Protein AF-A0A6V7L685-F1 (afdb_monomer_lite)

Foldseek 3Di:
DDPDDDDDDDDDDPCVCVQQVVQCVVDPDNQPRPQWDDDPFWIWGWDADPNDIDTDIDTDD

Radius of gyration: 11.44 Å; chains: 1; bounding box: 29×19×33 Å

pLDDT: mean 94.51, std 4.51, range [68.06, 97.94]

InterPro domains:
  IPR011012 Longin-like domain superfamily [SSF64356] (2-60)

Structure (mmCIF, N/CA/C/O backbone):
data_AF-A0A6V7L685-F1
#
_entry.id   AF-A0A6V7L685-F1
#
loop_
_atom_site.group_PDB
_atom_site.id
_atom_site.type_symbol
_atom_site.label_atom_id
_atom_site.label_alt_id
_atom_site.label_comp_id
_atom_site.label_asym_id
_atom_site.label_entity_id
_atom_site.label_seq_id
_atom_site.pdbx_PDB_ins_code
_atom_site.Cartn_x
_atom_site.Cartn_y
_atom_site.Cartn_z
_atom_site.occupancy
_atom_site.B_iso_or_equiv
_atom_site.auth_seq_id
_atom_site.auth_comp_id
_atom_site.auth_asym_id
_atom_site.auth_atom_id
_atom_site.pdbx_PDB_model_num
ATOM 1 N N . ASP A 1 1 ? -4.613 -9.664 4.534 1.00 87.88 1 ASP A N 1
ATOM 2 C CA . ASP A 1 1 ? -4.593 -10.511 3.328 1.00 87.88 1 ASP A CA 1
ATOM 3 C C . ASP A 1 1 ? -5.048 -9.684 2.128 1.00 87.88 1 ASP A C 1
ATOM 5 O O . ASP A 1 1 ? -5.737 -8.687 2.338 1.00 87.88 1 ASP A O 1
ATOM 9 N N . VAL A 1 2 ? -4.642 -10.050 0.912 1.00 94.25 2 VAL A N 1
ATOM 10 C CA . VAL A 1 2 ? -4.985 -9.350 -0.338 1.00 94.25 2 VAL A CA 1
ATOM 11 C C . VAL A 1 2 ? -6.040 -10.163 -1.0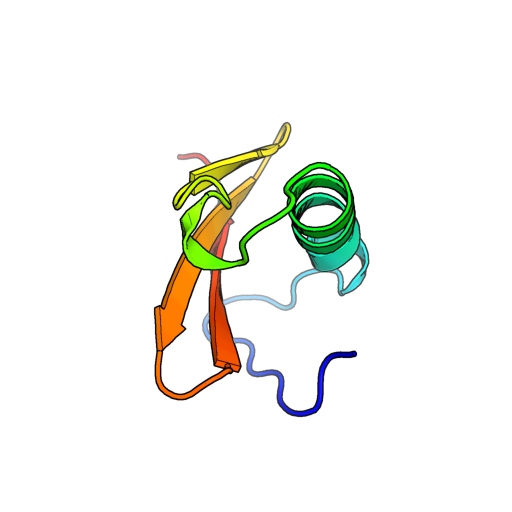83 1.00 94.25 2 VAL A C 1
ATOM 13 O O . VAL A 1 2 ? -5.731 -11.181 -1.695 1.00 94.25 2 VAL A O 1
ATOM 16 N N . PHE A 1 3 ? -7.293 -9.708 -1.052 1.00 93.69 3 PHE A N 1
ATOM 17 C CA . PHE A 1 3 ? -8.396 -10.404 -1.728 1.00 93.69 3 PHE A CA 1
ATOM 18 C C . PHE A 1 3 ? -8.535 -10.026 -3.212 1.00 93.69 3 PHE A C 1
ATOM 20 O O . PHE A 1 3 ? -9.142 -10.765 -3.982 1.00 93.69 3 PHE A O 1
ATOM 27 N N . MET A 1 4 ? -7.998 -8.871 -3.619 1.00 95.50 4 MET A N 1
ATOM 28 C CA . MET A 1 4 ? -8.051 -8.374 -4.993 1.00 95.50 4 MET A CA 1
ATOM 29 C C . MET A 1 4 ? -6.750 -7.655 -5.346 1.00 95.50 4 MET A C 1
ATOM 31 O O . MET A 1 4 ? -6.257 -6.833 -4.578 1.00 95.50 4 MET A O 1
ATOM 35 N N . GLU A 1 5 ? -6.217 -7.950 -6.529 1.00 95.50 5 GLU A N 1
ATOM 36 C CA . GLU A 1 5 ? -4.972 -7.387 -7.046 1.00 95.50 5 GLU A CA 1
ATOM 37 C C . GLU A 1 5 ? -5.142 -7.078 -8.536 1.00 95.50 5 GLU A C 1
ATOM 39 O O . GLU A 1 5 ? -5.735 -7.863 -9.280 1.00 95.50 5 GLU A O 1
ATOM 44 N N . LYS A 1 6 ? -4.632 -5.926 -8.981 1.00 94.81 6 LYS A N 1
ATOM 45 C CA . LYS A 1 6 ? -4.637 -5.537 -10.393 1.00 94.81 6 LYS A CA 1
ATOM 46 C C . LYS A 1 6 ? -3.367 -4.770 -10.746 1.00 94.81 6 LYS A C 1
ATOM 48 O O . LYS A 1 6 ? -3.064 -3.754 -10.128 1.00 94.81 6 LYS A O 1
ATOM 53 N N . HIS A 1 7 ? -2.686 -5.220 -11.797 1.00 94.12 7 HIS A N 1
ATOM 54 C CA . HIS A 1 7 ? -1.517 -4.551 -12.370 1.00 94.12 7 HIS A CA 1
ATOM 55 C C . HIS A 1 7 ? -1.951 -3.678 -13.548 1.00 94.12 7 HIS A C 1
ATOM 57 O O . HIS A 1 7 ? -2.635 -4.156 -14.451 1.00 94.12 7 HIS A O 1
ATOM 63 N N . TRP A 1 8 ? -1.579 -2.396 -13.533 1.00 91.94 8 TRP A N 1
ATOM 64 C CA . TRP A 1 8 ? -1.996 -1.429 -14.561 1.00 91.94 8 TRP A CA 1
ATOM 65 C C . TRP A 1 8 ? -0.916 -1.115 -15.601 1.00 91.94 8 TRP A C 1
ATOM 67 O O . TRP A 1 8 ? -1.257 -0.787 -16.733 1.00 91.94 8 TRP A O 1
ATOM 77 N N . LYS A 1 9 ? 0.370 -1.199 -15.233 1.00 89.38 9 LYS A N 1
ATOM 78 C CA . LYS A 1 9 ? 1.505 -0.909 -16.126 1.00 89.38 9 LYS A CA 1
ATOM 79 C C . LYS A 1 9 ? 2.382 -2.146 -16.304 1.00 89.38 9 LYS A C 1
ATOM 81 O O . LYS A 1 9 ? 2.259 -2.858 -17.291 1.00 89.38 9 LYS A O 1
ATOM 86 N N . SER A 1 10 ? 3.238 -2.414 -15.327 1.00 88.69 10 SER A N 1
ATOM 87 C CA . SER A 1 10 ? 4.054 -3.621 -15.231 1.00 88.69 10 SER A CA 1
ATOM 88 C C . SER A 1 10 ? 3.638 -4.418 -14.004 1.00 88.69 10 SER A C 1
ATOM 90 O O . SER A 1 10 ? 3.113 -3.851 -13.044 1.00 88.69 10 SER A O 1
ATOM 92 N N . ALA A 1 11 ? 3.888 -5.726 -14.032 1.00 89.94 11 ALA A N 1
ATOM 93 C CA . ALA A 1 11 ? 3.737 -6.544 -12.842 1.00 89.94 11 ALA A CA 1
ATOM 94 C C . ALA A 1 11 ? 4.687 -6.043 -11.744 1.00 89.94 11 ALA A C 1
ATOM 96 O O . ALA A 1 11 ? 5.867 -5.800 -12.005 1.00 89.94 11 ALA A O 1
ATOM 97 N N . VAL A 1 12 ? 4.165 -5.895 -10.530 1.00 90.81 12 VAL A N 1
ATOM 98 C CA . VAL A 1 12 ? 4.955 -5.610 -9.328 1.00 90.81 12 VAL A CA 1
ATOM 99 C C . VAL A 1 12 ? 4.961 -6.820 -8.403 1.00 90.81 12 VAL A C 1
ATOM 101 O O . VAL A 1 12 ? 4.016 -7.609 -8.381 1.00 90.81 12 VAL A O 1
ATOM 104 N N . ALA A 1 13 ? 6.037 -6.983 -7.638 1.00 92.44 13 ALA A N 1
ATOM 105 C CA . ALA A 1 13 ? 6.137 -8.084 -6.693 1.00 92.44 13 ALA A CA 1
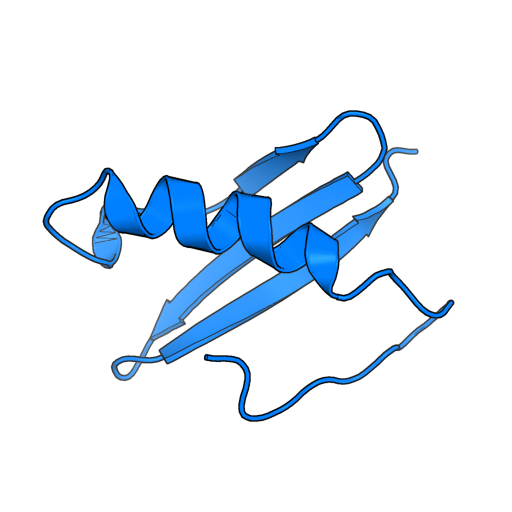ATOM 106 C C . ALA A 1 13 ? 5.112 -7.909 -5.564 1.00 92.44 13 ALA A C 1
ATOM 108 O O . ALA A 1 13 ? 5.059 -6.859 -4.922 1.00 92.44 13 ALA A O 1
ATOM 109 N N . ARG A 1 14 ? 4.341 -8.964 -5.275 1.00 91.88 14 ARG A N 1
ATOM 110 C CA . ARG A 1 14 ? 3.378 -8.979 -4.162 1.00 91.88 14 ARG A CA 1
ATOM 111 C C . ARG A 1 14 ? 4.035 -8.690 -2.807 1.00 91.88 14 ARG A C 1
ATOM 113 O O . ARG A 1 14 ? 3.390 -8.111 -1.942 1.00 91.88 14 ARG A O 1
ATOM 120 N N . SER A 1 15 ? 5.317 -9.024 -2.646 1.00 94.56 15 SER A N 1
ATOM 121 C CA . SER A 1 15 ? 6.096 -8.716 -1.440 1.00 94.56 15 SER A CA 1
ATOM 122 C C . SER A 1 15 ? 6.206 -7.218 -1.139 1.00 94.56 15 SER A C 1
ATOM 124 O O . SER A 1 15 ? 6.500 -6.844 -0.011 1.00 94.56 15 SER A O 1
ATOM 126 N N . LEU A 1 16 ? 5.913 -6.321 -2.090 1.00 94.06 16 LEU A N 1
ATOM 127 C CA . LEU A 1 16 ? 5.806 -4.894 -1.773 1.00 94.06 16 LEU A CA 1
ATOM 128 C C . LEU A 1 16 ? 4.707 -4.616 -0.737 1.00 94.06 16 LEU A C 1
ATOM 130 O O . LEU A 1 16 ? 4.860 -3.708 0.077 1.00 94.06 16 LEU A O 1
ATOM 134 N N . CYS A 1 17 ? 3.631 -5.408 -0.713 1.00 95.06 17 CYS A N 1
ATOM 135 C CA . CYS A 1 17 ? 2.582 -5.275 0.296 1.00 95.06 17 CYS A CA 1
ATOM 136 C C . CYS A 1 17 ? 3.080 -5.566 1.720 1.00 95.06 17 CYS A C 1
ATOM 138 O O . CYS A 1 17 ? 2.448 -5.103 2.668 1.00 95.06 17 CYS A O 1
ATOM 140 N N . ASP A 1 18 ? 4.207 -6.263 1.892 1.00 96.19 18 ASP A N 1
ATOM 141 C CA . ASP A 1 18 ? 4.770 -6.550 3.216 1.00 96.19 18 ASP A CA 1
ATOM 142 C C . ASP A 1 18 ? 5.148 -5.250 3.941 1.00 96.19 18 ASP A C 1
ATOM 144 O O . ASP A 1 18 ? 4.828 -5.092 5.117 1.00 96.19 18 ASP A O 1
ATOM 148 N N . TYR A 1 19 ? 5.684 -4.256 3.217 1.00 96.56 19 TYR A N 1
ATOM 149 C CA . TYR A 1 19 ? 5.955 -2.921 3.768 1.00 96.56 19 TYR A CA 1
ATOM 150 C C . TYR A 1 19 ? 4.692 -2.251 4.314 1.00 96.56 19 TYR A C 1
ATOM 152 O O . TYR A 1 19 ? 4.741 -1.579 5.344 1.00 96.56 19 TYR A O 1
ATOM 160 N N . PHE A 1 20 ? 3.557 -2.429 3.633 1.00 97.12 20 PHE A N 1
ATOM 161 C CA . PHE A 1 20 ? 2.278 -1.895 4.087 1.00 97.12 20 PHE A CA 1
ATOM 162 C C . PHE A 1 20 ? 1.769 -2.641 5.325 1.00 97.12 20 PHE A C 1
ATOM 164 O O . PHE A 1 20 ? 1.424 -2.007 6.324 1.00 97.12 20 PHE A O 1
ATOM 171 N N . PHE A 1 21 ? 1.771 -3.976 5.299 1.00 96.69 21 PHE A N 1
ATOM 172 C CA . PHE A 1 21 ? 1.308 -4.778 6.433 1.00 96.69 21 PHE A CA 1
ATOM 173 C C . PHE A 1 21 ? 2.157 -4.563 7.687 1.00 96.69 21 PHE A C 1
ATOM 175 O O . PHE A 1 21 ? 1.610 -4.520 8.789 1.00 96.69 21 PHE A O 1
ATOM 182 N N . ASP A 1 22 ? 3.466 -4.378 7.541 1.00 96.56 22 ASP A N 1
ATOM 183 C CA . ASP A 1 22 ? 4.345 -4.087 8.669 1.00 96.56 22 ASP A CA 1
ATOM 184 C C . ASP A 1 22 ? 4.053 -2.720 9.293 1.00 96.56 22 ASP A C 1
ATOM 186 O O . ASP A 1 22 ? 4.065 -2.608 10.517 1.00 96.56 22 ASP A O 1
ATOM 190 N N . GLN A 1 23 ? 3.721 -1.693 8.503 1.00 96.12 23 GLN A N 1
ATOM 191 C CA . GLN A 1 23 ? 3.280 -0.403 9.053 1.00 96.12 23 GLN A CA 1
ATOM 192 C C . GLN A 1 23 ? 1.922 -0.520 9.747 1.00 96.12 23 GLN A C 1
ATOM 194 O O . GLN A 1 23 ? 1.771 -0.054 10.875 1.00 96.12 23 GLN A O 1
ATOM 199 N N . GLN A 1 24 ? 0.965 -1.211 9.127 1.00 95.50 24 GLN A N 1
ATOM 200 C CA . GLN A 1 24 ? -0.358 -1.436 9.709 1.00 95.50 24 GLN A CA 1
ATOM 201 C C . GLN A 1 24 ? -0.283 -2.172 11.062 1.00 95.50 24 GLN A C 1
ATOM 203 O O . GLN A 1 24 ? -1.059 -1.886 11.967 1.00 95.50 24 GLN A O 1
ATOM 208 N N . ARG A 1 25 ? 0.664 -3.104 11.237 1.00 96.12 25 ARG A N 1
ATOM 209 C CA . ARG A 1 25 ? 0.874 -3.827 12.510 1.00 96.12 25 ARG A CA 1
ATOM 210 C C . ARG A 1 25 ? 1.453 -2.961 13.631 1.00 96.12 25 ARG A C 1
ATOM 212 O O . ARG A 1 25 ? 1.397 -3.366 14.789 1.00 96.12 25 ARG A O 1
ATOM 219 N N . ARG A 1 26 ? 2.059 -1.816 13.304 1.00 96.81 26 ARG A N 1
ATOM 220 C CA . ARG A 1 26 ? 2.699 -0.913 14.279 1.00 96.81 26 ARG A CA 1
ATOM 221 C C . ARG A 1 26 ? 1.740 0.126 14.844 1.00 96.81 26 ARG A C 1
ATOM 223 O O . ARG A 1 26 ? 2.076 0.769 15.834 1.00 96.81 26 ARG A O 1
ATOM 230 N N . VAL A 1 27 ? 0.577 0.290 14.223 1.00 96.62 27 VAL A N 1
ATOM 231 C CA . VAL A 1 27 ? -0.453 1.235 14.644 1.00 96.62 27 VAL A CA 1
ATOM 232 C C . VAL A 1 27 ? -1.583 0.520 15.379 1.00 96.62 27 VAL A C 1
ATOM 234 O O . VAL A 1 27 ? -1.848 -0.657 15.144 1.00 96.62 27 VAL A O 1
ATOM 237 N N . LEU A 1 28 ? -2.241 1.231 16.295 1.00 96.31 28 LEU A N 1
ATOM 238 C CA . LEU A 1 28 ? -3.375 0.695 17.055 1.00 96.31 28 LEU A CA 1
ATOM 239 C C . LEU A 1 28 ? -4.697 0.893 16.308 1.00 96.31 28 LEU A C 1
ATOM 241 O O . LEU A 1 28 ? -5.565 0.022 16.362 1.00 96.31 28 LEU A O 1
ATOM 245 N N . SER A 1 29 ? -4.839 2.017 15.598 1.00 96.62 29 SER A N 1
ATOM 246 C CA . SER A 1 29 ? -5.970 2.290 14.717 1.00 96.62 29 SER A CA 1
ATOM 247 C C . SER A 1 29 ? -5.545 2.195 13.249 1.00 96.62 29 SER A C 1
ATOM 249 O O . SER A 1 29 ? -4.494 2.725 12.886 1.00 96.62 29 SER A O 1
ATOM 251 N N . PRO A 1 30 ? -6.362 1.597 12.361 1.00 95.75 30 PRO A N 1
ATOM 252 C CA . PRO A 1 30 ? -6.119 1.630 10.919 1.00 95.75 30 PRO A CA 1
ATOM 253 C C . PRO A 1 30 ? -5.962 3.051 10.360 1.00 95.75 30 PRO A C 1
ATOM 255 O O . PRO A 1 30 ? -5.194 3.254 9.422 1.00 95.75 30 PRO A O 1
ATOM 258 N N . GLU A 1 31 ? -6.657 4.023 10.956 1.00 96.31 31 GLU A N 1
ATOM 259 C CA . GLU A 1 31 ? -6.619 5.442 10.574 1.00 96.31 31 GLU A CA 1
ATOM 260 C C . GLU A 1 31 ? -5.255 6.097 10.830 1.00 96.31 31 GLU A C 1
ATOM 262 O O . GLU A 1 31 ? -4.917 7.073 10.166 1.00 96.31 31 GLU A O 1
ATOM 267 N N . ASP A 1 32 ? -4.448 5.526 11.727 1.00 96.81 32 ASP A N 1
ATOM 268 C CA . ASP A 1 32 ? -3.102 6.015 12.034 1.00 96.81 32 ASP A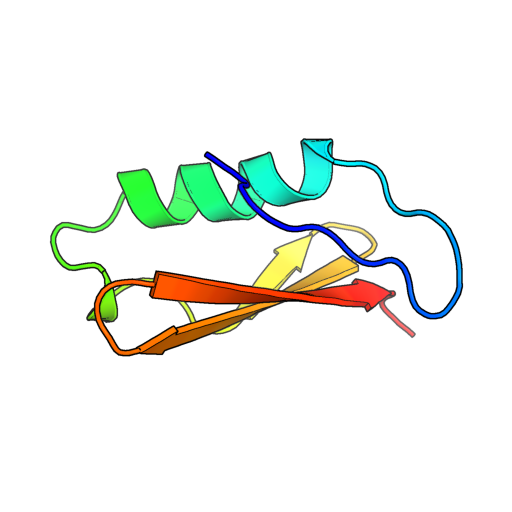 CA 1
ATOM 269 C C . ASP A 1 32 ? -2.045 5.476 11.047 1.00 96.81 32 ASP A C 1
ATOM 271 O O . ASP A 1 32 ? -0.867 5.829 11.137 1.00 96.81 32 ASP A O 1
ATOM 275 N N . THR A 1 33 ? -2.432 4.603 10.106 1.00 96.75 33 THR A N 1
ATOM 276 C CA . THR A 1 33 ? -1.509 4.073 9.091 1.00 96.75 33 THR A CA 1
ATOM 277 C C . THR A 1 33 ? -1.056 5.214 8.175 1.00 96.75 33 THR A C 1
ATOM 279 O O . THR A 1 33 ? -1.906 5.908 7.611 1.00 96.75 33 THR A O 1
ATOM 282 N N . PRO A 1 34 ? 0.258 5.417 7.961 1.00 96.81 34 PRO A N 1
ATOM 283 C CA . PRO A 1 34 ? 0.734 6.487 7.096 1.00 96.81 34 PRO A CA 1
ATOM 284 C C . PRO A 1 34 ? 0.179 6.316 5.671 1.00 96.81 34 PRO A C 1
ATOM 286 O O . PRO A 1 34 ? 0.303 5.233 5.090 1.00 96.81 34 PRO A O 1
ATOM 289 N N . PRO A 1 35 ? -0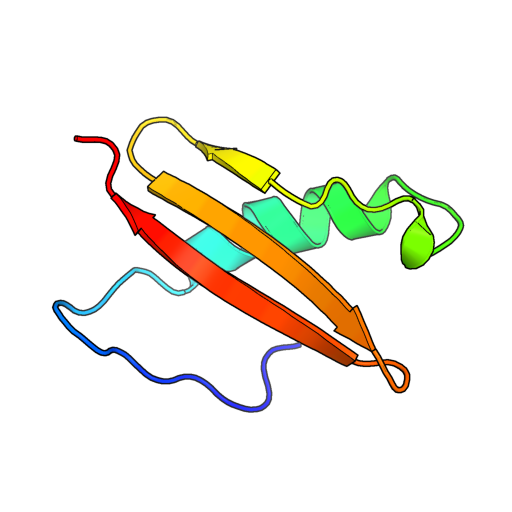.392 7.375 5.064 1.00 96.88 35 PRO A N 1
ATOM 290 C CA . PRO A 1 35 ? -1.023 7.272 3.750 1.00 96.88 35 PRO A CA 1
ATOM 291 C C . PRO A 1 35 ? -0.006 7.024 2.632 1.00 96.8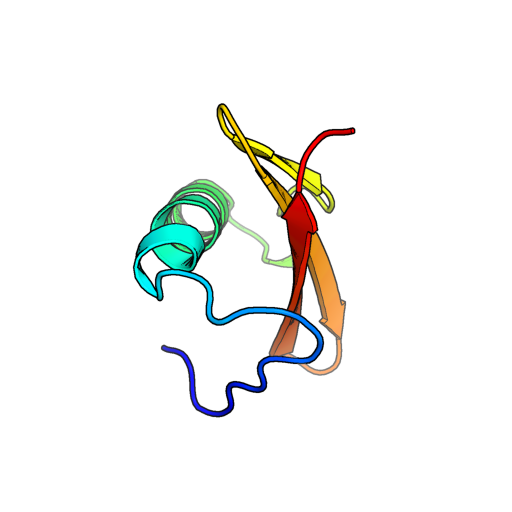8 35 PRO A C 1
ATOM 293 O O . PRO A 1 35 ? -0.385 6.574 1.556 1.00 96.88 35 PRO A O 1
ATOM 296 N N . VAL A 1 36 ? 1.280 7.301 2.870 1.00 97.38 36 VAL A N 1
ATOM 297 C CA . VAL A 1 36 ? 2.369 7.041 1.928 1.00 97.38 36 VAL A CA 1
ATOM 298 C C . VAL A 1 36 ? 3.511 6.335 2.651 1.00 97.38 36 VAL A C 1
ATOM 300 O O . VAL A 1 36 ? 4.009 6.824 3.663 1.00 97.38 36 VAL A O 1
ATOM 303 N N . ILE A 1 37 ? 3.950 5.204 2.103 1.00 97.00 37 ILE A N 1
ATOM 304 C CA . ILE A 1 37 ? 5.108 4.442 2.575 1.00 97.00 37 ILE A CA 1
ATOM 305 C C . ILE A 1 37 ? 6.133 4.410 1.446 1.00 97.00 37 ILE A C 1
ATOM 307 O O . ILE A 1 37 ? 5.881 3.861 0.372 1.00 97.00 37 ILE A O 1
ATOM 311 N N . ALA A 1 38 ? 7.292 5.015 1.692 1.00 95.75 38 ALA A N 1
ATOM 312 C CA . ALA A 1 38 ? 8.409 5.000 0.762 1.00 95.75 38 ALA A CA 1
ATOM 313 C C . ALA A 1 38 ? 9.250 3.729 0.945 1.00 95.75 38 ALA A C 1
ATOM 315 O O . ALA A 1 38 ? 9.591 3.343 2.064 1.00 95.75 38 ALA A O 1
ATOM 316 N N . THR A 1 39 ? 9.612 3.107 -0.170 1.00 93.19 39 THR A N 1
ATOM 317 C CA . THR A 1 39 ? 10.584 2.010 -0.265 1.00 93.19 39 THR A CA 1
ATOM 318 C C . THR A 1 39 ? 11.713 2.448 -1.210 1.00 93.19 39 THR A C 1
ATOM 320 O O . THR A 1 39 ? 11.584 3.497 -1.843 1.00 93.19 39 THR A O 1
ATOM 323 N N . PRO A 1 40 ? 12.807 1.680 -1.367 1.00 92.56 40 PRO A N 1
ATOM 324 C CA . PRO A 1 40 ? 13.929 2.102 -2.211 1.00 92.56 40 PRO A CA 1
ATOM 325 C C . PRO A 1 40 ? 13.576 2.442 -3.671 1.00 92.56 40 PRO A C 1
ATOM 327 O O . PRO A 1 40 ? 14.250 3.273 -4.269 1.00 92.56 40 PRO A O 1
ATOM 330 N N . HIS A 1 41 ? 12.542 1.815 -4.247 1.00 91.88 41 HIS A N 1
ATOM 331 C CA . HIS A 1 41 ? 12.184 1.978 -5.669 1.00 91.88 41 HIS A CA 1
ATOM 332 C C . HIS A 1 41 ? 10.691 2.235 -5.919 1.00 91.88 41 HIS A C 1
ATOM 334 O O . HIS A 1 41 ? 10.270 2.401 -7.063 1.00 91.88 41 HIS A O 1
ATOM 340 N N . HIS A 1 42 ? 9.870 2.227 -4.867 1.00 94.75 42 HIS A N 1
ATOM 341 C CA . HIS A 1 42 ? 8.419 2.351 -4.985 1.00 94.75 42 HIS A CA 1
ATOM 342 C C . HIS A 1 42 ? 7.836 3.192 -3.855 1.00 94.75 42 HIS A C 1
ATOM 344 O O . HIS A 1 42 ? 8.342 3.175 -2.730 1.00 94.75 42 HIS A O 1
ATOM 350 N N . TYR A 1 43 ? 6.702 3.820 -4.136 1.00 96.50 43 TYR A N 1
ATOM 351 C CA . TYR A 1 43 ? 5.795 4.348 -3.131 1.00 96.50 43 TYR A CA 1
ATOM 352 C C . TYR A 1 43 ? 4.550 3.476 -3.053 1.00 96.50 43 TYR A C 1
ATOM 354 O O . TYR A 1 43 ? 3.963 3.118 -4.076 1.00 96.50 43 TYR A O 1
ATOM 362 N N . LEU A 1 44 ? 4.138 3.163 -1.828 1.00 97.31 44 LEU A N 1
ATOM 363 C CA . LEU A 1 44 ? 2.827 2.603 -1.541 1.00 97.31 44 LEU A CA 1
ATOM 364 C C . LEU A 1 44 ? 1.943 3.732 -1.029 1.00 97.31 44 LEU A C 1
ATOM 366 O O . LEU A 1 44 ? 2.234 4.321 0.009 1.00 97.31 44 LEU A O 1
ATOM 370 N N . ILE A 1 45 ? 0.879 4.032 -1.761 1.00 97.62 45 ILE A N 1
ATOM 371 C CA . ILE A 1 45 ? -0.102 5.059 -1.418 1.00 97.62 45 ILE A CA 1
ATOM 372 C C . ILE A 1 45 ? -1.370 4.340 -0.985 1.00 97.62 45 ILE A C 1
ATOM 374 O O . ILE A 1 45 ? -1.881 3.501 -1.726 1.00 97.62 45 ILE A O 1
ATOM 378 N N . SER A 1 46 ? -1.880 4.646 0.202 1.00 97.69 46 SER A N 1
ATOM 379 C CA . SER A 1 46 ? -3.013 3.935 0.778 1.00 97.69 46 SER A CA 1
ATOM 380 C C . SER A 1 46 ? -4.090 4.858 1.333 1.00 97.69 46 SER A C 1
ATOM 382 O O . SER A 1 46 ? -3.815 5.960 1.804 1.00 97.69 46 SER A O 1
ATOM 384 N N . ILE A 1 47 ? -5.332 4.379 1.275 1.00 97.88 47 ILE A N 1
ATOM 385 C CA . ILE A 1 47 ? -6.475 4.965 1.979 1.00 97.88 47 ILE A CA 1
ATOM 386 C C . ILE A 1 47 ? -7.207 3.878 2.761 1.00 97.88 47 ILE A C 1
ATOM 388 O O . ILE A 1 47 ? -7.280 2.731 2.312 1.00 97.88 47 ILE A O 1
ATOM 392 N N . TYR A 1 48 ? -7.796 4.259 3.893 1.00 97.94 48 TYR A N 1
ATOM 393 C CA . TYR A 1 48 ? -8.676 3.407 4.686 1.00 97.94 48 TYR A CA 1
ATOM 394 C C . TYR A 1 48 ? -10.125 3.877 4.557 1.00 97.94 48 TYR A C 1
ATOM 396 O O . TYR A 1 48 ? -10.446 5.026 4.863 1.00 97.94 48 TYR A O 1
ATOM 404 N N . ARG A 1 49 ? -11.015 3.008 4.069 1.00 97.38 49 ARG A N 1
ATOM 405 C CA . ARG A 1 49 ? -12.440 3.326 3.914 1.00 97.38 49 ARG A CA 1
ATOM 406 C C . ARG A 1 49 ? -13.286 2.067 3.993 1.00 97.38 49 ARG A C 1
ATOM 408 O O . ARG A 1 49 ? -12.940 1.055 3.396 1.00 97.38 49 ARG A O 1
ATOM 415 N N . CYS A 1 50 ? -14.416 2.141 4.697 1.00 96.69 50 CYS A N 1
ATOM 416 C CA . CYS A 1 50 ? -15.347 1.015 4.844 1.00 96.69 50 CYS A CA 1
ATOM 417 C C . CYS A 1 50 ? -14.651 -0.267 5.338 1.00 96.69 50 CYS A C 1
ATOM 419 O O . CYS A 1 50 ? -14.907 -1.352 4.824 1.00 96.69 50 CYS A O 1
ATOM 421 N N . ASN A 1 51 ? -13.757 -0.125 6.322 1.00 95.31 51 ASN A N 1
ATOM 422 C CA . ASN A 1 51 ? -12.993 -1.228 6.906 1.00 95.31 51 ASN A CA 1
ATOM 423 C C . ASN A 1 51 ? -12.077 -1.967 5.907 1.00 95.31 51 ASN A C 1
ATOM 425 O O . ASN A 1 51 ? -11.760 -3.142 6.094 1.00 95.31 51 ASN A O 1
ATOM 429 N N . MET A 1 52 ? -11.662 -1.278 4.838 1.00 95.75 52 MET A N 1
ATOM 430 C CA . MET A 1 52 ? -10.795 -1.798 3.784 1.00 95.75 52 MET A CA 1
ATOM 431 C C . MET A 1 52 ? -9.679 -0.811 3.460 1.00 95.75 52 MET A C 1
ATOM 433 O O . MET A 1 52 ? -9.883 0.405 3.458 1.00 95.75 52 MET A O 1
ATOM 437 N N . PHE A 1 53 ? -8.514 -1.360 3.125 1.00 97.69 53 PHE A N 1
ATOM 438 C CA . PHE A 1 53 ? -7.415 -0.594 2.558 1.00 97.69 53 PHE A CA 1
ATOM 439 C C . PHE A 1 53 ? -7.392 -0.723 1.042 1.00 97.69 53 PHE A C 1
ATOM 441 O O . PHE A 1 53 ? -7.449 -1.827 0.499 1.00 97.69 53 PHE A O 1
ATOM 448 N N . PHE A 1 54 ? -7.256 0.415 0.372 1.00 97.56 54 PHE A N 1
ATOM 449 C CA . PHE A 1 54 ? -6.933 0.479 -1.047 1.00 97.56 54 PHE A CA 1
ATOM 450 C C . PHE A 1 54 ? -5.489 0.933 -1.148 1.00 97.56 54 PHE A C 1
ATOM 452 O O . PHE A 1 54 ? -5.169 2.017 -0.668 1.00 97.56 54 PHE A O 1
ATOM 459 N N . VAL A 1 55 ? -4.632 0.103 -1.737 1.00 97.44 55 VAL A N 1
ATOM 460 C CA . VAL A 1 55 ? -3.196 0.367 -1.836 1.00 97.44 55 VAL A CA 1
ATOM 461 C C . VAL A 1 55 ? -2.812 0.438 -3.307 1.00 97.44 55 VAL A C 1
ATOM 463 O O . VAL A 1 55 ? -3.016 -0.514 -4.060 1.00 97.44 55 VAL A O 1
ATOM 466 N N . ALA A 1 56 ? -2.273 1.578 -3.718 1.00 97.00 56 ALA A N 1
ATOM 467 C CA . ALA A 1 56 ? -1.679 1.793 -5.025 1.00 97.00 56 ALA A CA 1
ATOM 468 C C . ALA A 1 56 ? -0.155 1.773 -4.901 1.00 97.00 56 ALA A C 1
ATOM 470 O O . ALA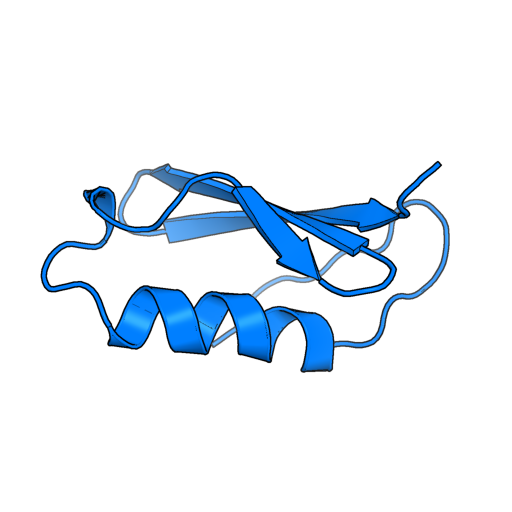 A 1 56 ? 0.402 2.269 -3.924 1.00 97.00 56 ALA A O 1
ATOM 471 N N . VAL A 1 57 ? 0.516 1.218 -5.906 1.00 95.94 57 VAL A N 1
ATOM 472 C CA . VAL A 1 57 ? 1.978 1.174 -5.978 1.00 95.94 57 VAL A CA 1
ATOM 473 C C . VAL A 1 57 ? 2.425 1.947 -7.210 1.00 95.94 57 VAL A C 1
ATOM 475 O O . VAL A 1 57 ? 1.939 1.684 -8.312 1.00 95.94 57 VAL A O 1
ATOM 478 N N . CYS A 1 58 ? 3.358 2.878 -7.038 1.00 94.38 58 CYS A N 1
ATOM 479 C CA . CYS A 1 58 ? 4.038 3.557 -8.138 1.00 94.38 58 CYS A CA 1
ATOM 480 C C . CYS A 1 58 ? 5.555 3.491 -7.953 1.00 94.38 58 CYS A C 1
ATOM 482 O O . CYS A 1 58 ? 6.046 3.342 -6.837 1.00 94.38 58 CYS A O 1
ATOM 484 N N . THR A 1 59 ? 6.300 3.559 -9.053 1.00 91.88 59 THR A N 1
ATOM 485 C CA . THR A 1 59 ? 7.762 3.656 -9.015 1.00 91.88 59 THR A CA 1
ATOM 486 C C . THR A 1 59 ? 8.180 5.070 -8.638 1.00 91.88 59 THR A C 1
ATOM 488 O O . THR A 1 59 ? 7.487 6.033 -8.972 1.00 91.88 59 THR A O 1
ATOM 491 N N . THR A 1 60 ? 9.321 5.194 -7.968 1.00 81.56 60 THR A N 1
ATOM 492 C CA . THR A 1 60 ? 10.047 6.469 -7.899 1.00 81.56 60 THR A CA 1
ATOM 493 C C . THR A 1 60 ? 10.405 6.917 -9.322 1.00 81.56 60 THR A C 1
ATOM 495 O O . THR A 1 60 ? 10.650 6.057 -10.172 1.00 81.56 60 THR A O 1
ATOM 498 N N . GLU A 1 61 ? 10.369 8.225 -9.589 1.00 68.06 61 GLU A N 1
ATOM 499 C CA . GLU A 1 61 ? 10.753 8.800 -10.892 1.00 68.06 61 GLU A CA 1
ATOM 500 C C . GLU A 1 61 ? 12.217 8.500 -11.246 1.00 68.06 61 GLU A C 1
ATOM 502 O O . GLU A 1 61 ? 13.059 8.492 -10.315 1.00 68.06 61 GLU A O 1
#

Sequence (61 aa):
DVFMEKHWKSAVARSLCDYFFDQQRRVLSPEDTPPVIATPHHYLISIYRCNMFFVAVCTTE

Secondary structure (DSSP, 8-state):
--S----SSS---TTHHHHHHHHHTT-SSGGGS-SEEE-SSEEEEEEEETTEEEEEEEE--

Organism: NCBI:txid1563983